Protein AF-A0A535BAY6-F1 (afdb_monomer_lite)

Structure (mmCIF, N/CA/C/O backbone):
data_AF-A0A535BAY6-F1
#
_entry.id   AF-A0A535BAY6-F1
#
loop_
_atom_site.group_PDB
_atom_site.id
_atom_site.type_symbol
_atom_site.label_atom_id
_atom_site.label_alt_id
_atom_site.label_comp_id
_atom_site.label_asym_id
_atom_site.label_entity_id
_atom_site.label_seq_id
_atom_site.pdbx_PDB_ins_code
_atom_site.Cartn_x
_atom_site.Cartn_y
_atom_site.Cartn_z
_atom_site.occupancy
_atom_site.B_iso_or_equiv
_atom_site.auth_seq_id
_atom_site.auth_comp_id
_atom_site.auth_asym_id
_atom_site.auth_atom_id
_atom_site.pdbx_PDB_model_num
ATOM 1 N N . MET A 1 1 ? -4.686 -43.561 23.322 1.00 40.28 1 MET A N 1
ATOM 2 C CA . MET A 1 1 ? -4.316 -43.585 21.892 1.00 40.28 1 MET A CA 1
ATOM 3 C C . MET A 1 1 ? -5.562 -43.324 21.062 1.00 40.28 1 MET A C 1
ATOM 5 O O . MET A 1 1 ? -6.449 -44.159 21.061 1.00 40.28 1 MET A O 1
ATOM 9 N N . CYS A 1 2 ? -5.645 -42.174 20.397 1.00 32.94 2 CYS A N 1
ATOM 10 C CA . CYS A 1 2 ? -6.259 -42.056 19.074 1.00 32.94 2 CYS A CA 1
ATOM 11 C C . CYS A 1 2 ? -5.659 -40.793 18.454 1.00 32.94 2 CYS A C 1
ATOM 13 O O . CYS A 1 2 ? -5.924 -39.676 18.892 1.00 32.94 2 CYS A O 1
ATOM 15 N N . ALA A 1 3 ? -4.700 -41.016 17.566 1.00 37.53 3 ALA A N 1
ATOM 16 C CA . ALA A 1 3 ? -3.857 -40.001 16.978 1.00 37.53 3 ALA A CA 1
ATOM 17 C C . ALA A 1 3 ? -4.491 -39.508 15.670 1.00 37.53 3 ALA A C 1
ATOM 19 O O . ALA A 1 3 ? -4.855 -40.303 14.812 1.00 37.53 3 ALA A O 1
ATOM 20 N N . SER A 1 4 ? -4.527 -38.186 15.518 1.00 46.25 4 SER A N 1
ATOM 21 C CA . SER A 1 4 ? -4.103 -37.524 14.283 1.00 46.25 4 SER A CA 1
ATOM 22 C C . SER A 1 4 ? -4.873 -37.826 12.991 1.00 46.25 4 SER A C 1
ATOM 24 O O . SER A 1 4 ? -4.420 -38.584 12.141 1.00 46.25 4 SER A O 1
ATOM 26 N N . THR A 1 5 ? -5.887 -37.011 12.709 1.00 45.53 5 THR A N 1
ATOM 27 C CA . THR A 1 5 ? -6.061 -36.484 11.343 1.00 45.53 5 THR A CA 1
ATOM 28 C C . THR A 1 5 ? -5.837 -34.981 11.359 1.00 45.53 5 THR A C 1
ATOM 30 O O . THR A 1 5 ? -6.765 -34.181 11.277 1.00 45.53 5 THR A O 1
ATOM 33 N N . CYS A 1 6 ? -4.562 -34.597 11.460 1.00 41.62 6 CYS A N 1
ATOM 34 C CA . CYS A 1 6 ? -4.105 -33.305 10.969 1.00 41.62 6 CYS A CA 1
ATOM 35 C C . CYS A 1 6 ? -4.294 -33.327 9.447 1.00 41.62 6 CYS A C 1
ATOM 37 O O . CYS A 1 6 ? -3.459 -33.845 8.703 1.00 41.62 6 CYS A O 1
ATOM 39 N N . ARG A 1 7 ? -5.451 -32.848 8.975 1.00 46.22 7 ARG A N 1
ATOM 40 C CA . ARG A 1 7 ? -5.643 -32.557 7.555 1.00 46.22 7 ARG A CA 1
ATOM 41 C C . ARG A 1 7 ? -4.656 -31.449 7.211 1.00 46.22 7 ARG A C 1
ATOM 43 O O . ARG A 1 7 ? -4.870 -30.298 7.577 1.00 46.22 7 ARG A O 1
ATOM 50 N N . ARG A 1 8 ? -3.567 -31.818 6.532 1.00 44.66 8 ARG A N 1
ATOM 51 C CA . ARG A 1 8 ? -2.676 -30.879 5.850 1.00 44.66 8 ARG A CA 1
ATOM 52 C C . ARG A 1 8 ? -3.548 -29.988 4.970 1.00 44.66 8 ARG A C 1
ATOM 54 O O . ARG A 1 8 ? -4.079 -30.450 3.964 1.00 44.66 8 ARG A O 1
ATOM 61 N N . ARG A 1 9 ? -3.754 -28.741 5.397 1.00 45.31 9 ARG A N 1
ATOM 62 C CA . ARG A 1 9 ? -4.383 -27.710 4.576 1.00 45.31 9 ARG A CA 1
ATOM 63 C C . ARG A 1 9 ? -3.434 -27.488 3.404 1.00 45.31 9 ARG A C 1
ATOM 65 O O . ARG A 1 9 ? -2.303 -27.053 3.601 1.00 45.31 9 ARG A O 1
ATOM 72 N N . THR A 1 10 ? -3.860 -27.878 2.212 1.00 47.12 10 THR A N 1
ATOM 73 C CA . THR A 1 10 ? -3.208 -27.515 0.953 1.00 47.12 10 THR A CA 1
ATOM 74 C C . THR A 1 10 ? -3.000 -25.997 0.955 1.00 47.12 10 THR A C 1
ATOM 76 O O . THR A 1 10 ? -3.927 -25.299 1.379 1.00 47.12 10 THR A O 1
ATOM 79 N N . PRO A 1 11 ? -1.842 -25.454 0.529 1.00 40.91 11 PRO A N 1
ATOM 80 C CA . PRO A 1 11 ? -1.712 -24.013 0.392 1.00 40.91 11 PRO A CA 1
ATOM 81 C C . PRO A 1 11 ? -2.731 -23.595 -0.662 1.00 40.91 11 PRO A C 1
ATOM 83 O O . PRO A 1 11 ? -2.616 -23.958 -1.834 1.00 40.91 11 PRO A O 1
ATOM 86 N N . SER A 1 12 ? -3.792 -22.915 -0.232 1.00 41.97 12 SER A N 1
ATOM 87 C CA . SER A 1 12 ? -4.697 -22.272 -1.164 1.00 41.97 12 SER A CA 1
ATOM 88 C C . SER A 1 12 ? -3.837 -21.327 -1.982 1.00 41.97 12 SER A C 1
ATOM 90 O O . SER A 1 12 ? -3.205 -20.423 -1.433 1.00 41.97 12 SER A O 1
ATOM 92 N N . LYS A 1 13 ? -3.780 -21.582 -3.291 1.00 37.62 13 LYS A N 1
ATOM 93 C CA . LYS A 1 13 ? -3.307 -20.618 -4.277 1.00 37.62 13 LYS A CA 1
ATOM 94 C C . LYS A 1 13 ? -3.879 -1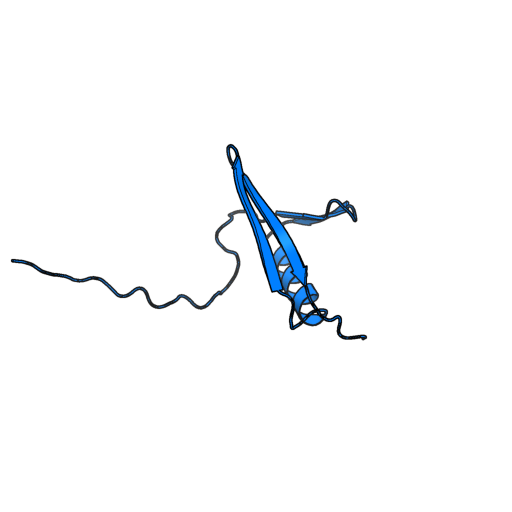9.248 -3.877 1.00 37.62 13 LYS A C 1
ATOM 96 O O . LYS A 1 13 ? -5.054 -19.173 -3.510 1.00 37.62 13 LYS A O 1
ATOM 101 N N . TRP A 1 14 ? -3.047 -18.212 -3.877 1.00 34.44 14 TRP A N 1
ATOM 102 C CA . TRP A 1 14 ? -3.438 -16.832 -3.590 1.00 34.44 14 TRP A CA 1
ATOM 103 C C . TRP A 1 14 ? -4.445 -16.354 -4.645 1.00 34.44 14 TRP A C 1
ATOM 105 O O . TRP A 1 14 ? -4.094 -15.647 -5.582 1.00 34.44 14 TRP A O 1
ATOM 115 N N . THR A 1 15 ? -5.688 -16.814 -4.562 1.00 40.84 15 THR A N 1
ATOM 116 C CA . THR A 1 15 ? -6.786 -16.317 -5.386 1.00 40.84 15 THR A CA 1
ATOM 117 C C . THR A 1 15 ? -7.558 -15.364 -4.520 1.00 40.84 15 THR A C 1
ATOM 119 O O . THR A 1 15 ? -8.286 -15.797 -3.636 1.00 40.84 15 THR A O 1
ATOM 122 N N . GLU A 1 16 ? -7.338 -14.095 -4.837 1.00 53.38 16 GLU A N 1
ATOM 123 C CA . GLU A 1 16 ? -8.260 -12.989 -4.653 1.00 53.38 16 GLU A CA 1
ATOM 124 C C . GLU A 1 16 ? -8.637 -12.656 -3.213 1.00 53.38 16 GLU A C 1
ATOM 126 O O . GLU A 1 16 ? -9.070 -13.469 -2.401 1.00 53.38 16 GLU A O 1
ATOM 131 N N . ARG A 1 17 ? -8.437 -11.373 -2.934 1.00 57.41 17 ARG A N 1
ATOM 132 C CA . ARG A 1 17 ? -8.637 -10.649 -1.687 1.00 57.41 17 ARG A CA 1
ATOM 133 C C . ARG A 1 17 ? -10.113 -10.700 -1.276 1.00 57.41 17 ARG A C 1
ATOM 135 O O . ARG A 1 17 ? -10.852 -9.738 -1.434 1.00 57.41 17 ARG A O 1
ATOM 142 N N . SER A 1 18 ? -10.522 -11.870 -0.806 1.00 53.75 18 SER A N 1
ATOM 143 C CA . SER A 1 18 ? -11.890 -12.264 -0.467 1.00 53.75 18 SER A CA 1
ATOM 144 C C . SER A 1 18 ? -12.182 -12.147 1.030 1.00 53.75 18 SER A C 1
ATOM 146 O O . SER A 1 18 ? -13.309 -12.384 1.451 1.00 53.75 18 SER A O 1
ATOM 148 N N . ASP A 1 19 ? -11.193 -11.739 1.829 1.00 65.50 19 ASP A N 1
ATOM 149 C CA . ASP A 1 19 ? -11.316 -11.656 3.288 1.00 65.50 19 ASP A CA 1
ATOM 150 C C . ASP A 1 19 ? -12.190 -10.479 3.764 1.00 65.50 19 ASP A C 1
ATOM 152 O O . ASP A 1 19 ? -12.645 -10.472 4.907 1.00 65.50 19 ASP A O 1
ATOM 156 N N . PHE A 1 20 ? -12.475 -9.500 2.896 1.00 79.12 20 PHE A N 1
ATOM 157 C CA . PHE A 1 20 ? -13.337 -8.358 3.210 1.00 79.12 20 PHE A CA 1
ATOM 158 C C . PHE A 1 20 ? -14.632 -8.399 2.398 1.00 79.12 20 PHE A C 1
ATOM 160 O O . PHE A 1 20 ? -14.598 -8.507 1.174 1.00 79.12 20 PHE A O 1
ATOM 167 N N . ALA A 1 21 ? -15.774 -8.241 3.077 1.00 88.19 21 ALA A N 1
ATOM 168 C CA . ALA A 1 21 ? -17.096 -8.226 2.443 1.00 88.19 21 ALA A CA 1
ATOM 169 C C . ALA A 1 21 ? -17.265 -7.073 1.434 1.00 88.19 21 ALA A C 1
ATOM 171 O O . ALA A 1 21 ? -17.935 -7.233 0.417 1.00 88.19 21 ALA A O 1
ATOM 172 N N . HIS A 1 22 ? -16.636 -5.925 1.703 1.00 91.44 22 HIS A N 1
ATOM 173 C CA . HIS A 1 22 ? -16.585 -4.783 0.796 1.00 91.44 22 HIS A CA 1
ATOM 174 C C . HIS A 1 22 ? -15.203 -4.116 0.897 1.00 91.44 22 HIS A C 1
ATOM 176 O O . HIS A 1 22 ? -14.976 -3.312 1.802 1.00 91.44 22 HIS A O 1
ATOM 182 N N . PRO A 1 23 ? -14.232 -4.510 0.054 1.00 93.62 23 PRO A N 1
ATOM 183 C CA . PRO A 1 23 ? -12.895 -3.942 0.114 1.00 93.62 23 PRO A CA 1
ATOM 184 C C . PRO A 1 23 ? -12.906 -2.515 -0.433 1.00 93.62 23 PRO A C 1
ATOM 186 O O . PRO A 1 23 ? -13.500 -2.250 -1.473 1.00 93.62 23 PRO A O 1
ATOM 189 N N . ARG A 1 24 ? -12.187 -1.625 0.245 1.00 94.38 24 ARG A N 1
ATOM 190 C CA . ARG A 1 24 ? -12.018 -0.227 -0.139 1.00 94.38 24 ARG A CA 1
ATOM 191 C C . ARG A 1 24 ? -10.555 0.158 0.023 1.00 94.38 24 ARG A C 1
ATOM 193 O O . ARG A 1 24 ? -9.943 -0.185 1.035 1.00 94.38 24 ARG A O 1
ATOM 200 N N . TYR A 1 25 ? -9.987 0.823 -0.975 1.00 95.12 25 TYR A N 1
ATOM 201 C CA . TYR A 1 25 ? -8.589 1.247 -0.964 1.00 95.12 25 TYR A CA 1
ATOM 202 C C . TYR A 1 25 ? -8.479 2.730 -1.297 1.00 95.12 25 TYR A C 1
ATOM 204 O O . TYR A 1 25 ? -8.926 3.164 -2.356 1.00 95.12 25 TYR A O 1
ATOM 212 N N . GLU A 1 26 ? -7.881 3.491 -0.385 1.00 97.06 26 GLU A N 1
ATOM 213 C CA . GLU A 1 26 ? -7.715 4.939 -0.502 1.00 97.06 26 GLU A CA 1
ATOM 214 C C . GLU A 1 26 ? -6.227 5.292 -0.554 1.00 97.06 26 GLU A C 1
ATOM 216 O O . GLU A 1 26 ? -5.442 4.853 0.292 1.00 97.06 26 GLU A O 1
ATOM 221 N N . ILE A 1 27 ? -5.834 6.104 -1.535 1.00 95.81 27 ILE A N 1
ATOM 222 C CA . ILE A 1 27 ? -4.465 6.605 -1.681 1.00 95.81 27 ILE A CA 1
ATOM 223 C C . ILE A 1 27 ? -4.456 8.074 -1.282 1.00 95.81 27 ILE A C 1
ATOM 225 O O . ILE A 1 27 ? -4.729 8.962 -2.083 1.00 95.81 27 ILE A O 1
ATOM 229 N N . ILE A 1 28 ? -4.099 8.343 -0.027 1.00 95.38 28 ILE A N 1
ATOM 230 C CA . ILE A 1 28 ? -4.183 9.692 0.555 1.00 95.38 28 ILE A CA 1
ATOM 231 C C . ILE A 1 28 ? -3.357 10.731 -0.221 1.00 95.38 28 ILE A C 1
ATOM 233 O O . ILE A 1 28 ? -3.776 11.876 -0.344 1.00 95.38 28 ILE A O 1
ATOM 237 N N . GLY A 1 29 ? -2.201 10.342 -0.770 1.00 94.38 29 GLY A N 1
ATOM 238 C CA . GLY A 1 29 ? -1.319 11.259 -1.501 1.00 94.38 29 GLY A CA 1
ATOM 239 C C . GLY A 1 29 ? -1.894 11.785 -2.823 1.00 94.38 29 GLY A C 1
ATOM 240 O O . GLY A 1 29 ? -1.520 12.877 -3.240 1.00 94.38 29 GLY A O 1
ATOM 241 N N . THR A 1 30 ? -2.791 11.036 -3.471 1.00 96.06 30 THR A N 1
ATOM 242 C CA . THR A 1 30 ? -3.437 11.428 -4.738 1.00 96.06 30 THR A CA 1
ATOM 243 C C . THR A 1 30 ? -4.922 11.746 -4.575 1.00 96.06 30 THR A C 1
ATOM 245 O O . THR A 1 30 ? -5.489 12.445 -5.409 1.00 96.06 30 THR A O 1
ATOM 248 N N . GLY A 1 31 ? -5.548 11.273 -3.494 1.00 96.94 31 GLY A N 1
ATOM 249 C CA . GLY A 1 31 ? -6.991 11.347 -3.278 1.00 96.94 31 GLY A CA 1
ATOM 250 C C . GLY A 1 31 ? -7.782 10.254 -4.004 1.00 96.94 31 GLY A C 1
ATOM 251 O O . GLY A 1 31 ? -9.010 10.284 -3.965 1.00 96.94 31 GLY A O 1
ATOM 252 N N . ASP A 1 32 ? -7.111 9.296 -4.652 1.00 97.69 32 ASP A N 1
ATOM 253 C CA . ASP A 1 32 ? -7.786 8.216 -5.370 1.00 97.69 32 ASP A CA 1
ATOM 254 C C . ASP A 1 32 ? -8.487 7.255 -4.411 1.00 97.69 32 ASP A C 1
ATOM 256 O O . ASP A 1 32 ? -7.966 6.888 -3.350 1.00 97.69 32 ASP A O 1
ATOM 260 N N . VAL A 1 33 ? -9.659 6.797 -4.839 1.00 98.00 33 VAL A N 1
ATOM 261 C CA . VAL A 1 33 ? -10.502 5.850 -4.119 1.00 98.00 33 VAL A CA 1
ATOM 262 C C . VAL A 1 33 ? -10.886 4.725 -5.072 1.00 98.00 33 VAL A C 1
ATOM 264 O O . VAL A 1 33 ? -11.413 4.985 -6.149 1.00 98.00 33 VAL A O 1
ATOM 267 N N . TYR A 1 34 ? -10.660 3.486 -4.643 1.00 97.00 34 TYR A N 1
ATOM 268 C CA . TYR A 1 34 ? -11.116 2.273 -5.321 1.00 97.00 34 TYR A CA 1
ATOM 269 C C . TYR A 1 34 ? -12.085 1.544 -4.394 1.00 97.00 34 TYR A C 1
ATOM 271 O O . TYR A 1 34 ? -11.690 1.133 -3.295 1.00 97.00 34 TYR A O 1
ATOM 279 N N . ASP A 1 35 ? -13.340 1.409 -4.814 1.00 96.62 35 ASP A N 1
ATOM 280 C CA . ASP A 1 35 ? -14.444 0.984 -3.955 1.00 96.62 35 ASP A CA 1
ATOM 281 C C . ASP A 1 35 ? -15.096 -0.298 -4.476 1.00 96.62 35 ASP A C 1
ATOM 283 O O . ASP A 1 35 ? -15.613 -0.378 -5.590 1.00 96.62 35 ASP A O 1
ATOM 287 N N . GLY A 1 36 ? -15.061 -1.342 -3.656 1.00 94.31 36 GLY A N 1
ATOM 288 C CA . GLY A 1 36 ? -15.530 -2.665 -4.027 1.00 94.31 36 GLY A CA 1
ATOM 289 C C . GLY A 1 36 ? -14.477 -3.528 -4.722 1.00 94.31 36 GLY A C 1
ATOM 290 O O . GLY A 1 36 ? -13.388 -3.109 -5.120 1.00 94.31 36 GLY A O 1
ATOM 291 N N . ARG A 1 37 ? -14.807 -4.815 -4.827 1.00 92.19 37 ARG A N 1
ATOM 292 C CA . ARG A 1 37 ? -13.867 -5.873 -5.210 1.00 92.19 37 ARG A CA 1
ATOM 293 C C . ARG A 1 37 ? -13.177 -5.608 -6.546 1.00 92.19 37 ARG A C 1
ATOM 295 O O . ARG A 1 37 ? -11.948 -5.632 -6.594 1.00 92.19 37 ARG A O 1
ATOM 302 N N . ASP A 1 38 ? -13.959 -5.339 -7.584 1.00 93.19 38 ASP A N 1
ATOM 303 C CA . ASP A 1 38 ? -13.468 -5.239 -8.959 1.00 93.19 38 ASP A CA 1
ATOM 304 C C . ASP A 1 38 ? -12.497 -4.066 -9.133 1.00 93.19 38 ASP A C 1
ATOM 306 O O . ASP A 1 38 ? -11.453 -4.206 -9.774 1.00 93.19 38 ASP A O 1
ATOM 310 N N . GLU A 1 39 ? -12.793 -2.917 -8.520 1.00 95.38 39 GLU A N 1
ATOM 311 C CA . GLU A 1 39 ? -11.933 -1.736 -8.603 1.00 95.38 39 GLU A CA 1
ATOM 312 C C . GLU A 1 39 ? -10.618 -1.942 -7.863 1.00 95.38 39 GLU A C 1
ATOM 314 O O . GLU A 1 39 ? -9.545 -1.671 -8.411 1.00 95.38 39 GLU A O 1
ATOM 319 N N . VAL A 1 40 ? -10.680 -2.484 -6.642 1.00 94.50 40 VAL A N 1
ATOM 320 C CA . VAL A 1 40 ? -9.474 -2.764 -5.863 1.00 94.50 40 VAL A CA 1
ATOM 321 C C . VAL A 1 40 ? -8.658 -3.862 -6.563 1.00 94.50 40 VAL A C 1
ATOM 323 O O . VAL A 1 40 ? -7.430 -3.811 -6.586 1.00 94.50 40 VAL A O 1
ATOM 326 N N . GLU A 1 41 ? -9.270 -4.903 -7.132 1.00 92.50 41 GLU A N 1
ATOM 327 C CA . GLU A 1 41 ? -8.542 -5.947 -7.879 1.00 92.50 41 GLU A CA 1
ATOM 328 C C . GLU A 1 41 ? -7.871 -5.384 -9.129 1.00 92.50 41 GLU A C 1
ATOM 330 O O . GLU A 1 41 ? -6.685 -5.653 -9.352 1.00 92.50 41 GLU A O 1
ATOM 335 N N . ARG A 1 42 ? -8.578 -4.539 -9.886 1.00 94.38 42 ARG A N 1
ATOM 336 C CA . ARG A 1 42 ? -8.024 -3.831 -11.041 1.00 94.38 42 ARG A CA 1
ATOM 337 C C . ARG A 1 42 ? -6.815 -2.985 -10.653 1.00 94.38 42 ARG A C 1
ATOM 339 O O . ARG A 1 42 ? -5.764 -3.177 -11.261 1.00 94.38 42 ARG A O 1
ATOM 346 N N . TYR A 1 43 ? -6.930 -2.149 -9.618 1.00 93.88 43 TYR A N 1
ATOM 347 C CA . TYR A 1 43 ? -5.820 -1.326 -9.123 1.00 93.88 43 TYR A CA 1
ATOM 348 C C . TYR A 1 43 ? -4.587 -2.182 -8.824 1.00 93.88 43 TYR A C 1
ATOM 350 O O . TYR A 1 43 ? -3.478 -1.887 -9.272 1.00 93.88 43 TYR A O 1
ATOM 358 N N . TYR A 1 44 ? -4.778 -3.299 -8.114 1.00 92.44 44 TYR A N 1
ATOM 359 C CA . TYR A 1 44 ? -3.651 -4.156 -7.784 1.00 92.44 44 TYR A CA 1
ATOM 360 C C . TYR A 1 44 ? -3.038 -4.788 -9.032 1.00 92.44 44 TYR A C 1
ATOM 362 O O . TYR A 1 44 ? -1.820 -4.769 -9.173 1.00 92.44 44 TYR A O 1
ATOM 370 N N . ARG A 1 45 ? -3.850 -5.320 -9.947 1.00 93.44 45 ARG A N 1
ATOM 371 C CA . ARG A 1 45 ? -3.360 -5.920 -11.192 1.00 93.44 45 ARG A CA 1
ATOM 372 C C . ARG A 1 45 ? -2.558 -4.919 -12.020 1.00 93.44 45 ARG A C 1
ATOM 374 O O . ARG A 1 45 ? -1.454 -5.247 -12.441 1.00 93.44 45 ARG A O 1
ATOM 381 N N . GLU A 1 46 ? -3.087 -3.718 -12.226 1.00 93.44 46 GLU A N 1
ATOM 382 C CA . GLU A 1 46 ? -2.439 -2.665 -13.015 1.00 93.44 46 GLU A CA 1
ATOM 383 C C . GLU A 1 46 ? -1.111 -2.231 -12.391 1.00 93.44 46 GLU A C 1
ATOM 385 O O . GLU A 1 46 ? -0.101 -2.162 -13.095 1.00 93.44 46 GLU A O 1
ATOM 390 N N . SER A 1 47 ? -1.056 -2.070 -11.064 1.00 91.00 47 SER A N 1
ATOM 391 C CA . SER A 1 47 ? 0.199 -1.724 -10.389 1.00 91.00 47 SER A CA 1
ATOM 392 C C . SER A 1 47 ? 1.283 -2.794 -10.591 1.00 91.00 47 SER A C 1
ATOM 394 O O . SER A 1 47 ? 2.448 -2.452 -10.772 1.00 91.00 47 SER A O 1
ATOM 396 N N . ARG A 1 48 ? 0.917 -4.088 -10.631 1.00 93.25 48 ARG A N 1
ATOM 397 C CA . ARG A 1 48 ? 1.870 -5.197 -10.865 1.00 93.25 48 ARG A CA 1
ATOM 398 C C . ARG A 1 48 ? 2.286 -5.321 -12.328 1.00 93.25 48 ARG A C 1
ATOM 400 O O . ARG A 1 48 ? 3.324 -5.91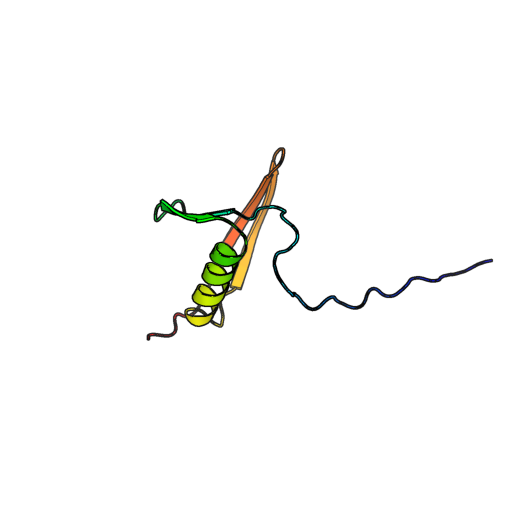0 -12.605 1.00 93.25 48 ARG A O 1
ATOM 407 N N . VAL A 1 49 ? 1.509 -4.783 -13.269 1.00 94.44 49 VAL A N 1
ATOM 408 C CA . VAL A 1 49 ? 1.947 -4.677 -14.669 1.00 94.44 49 VAL A CA 1
ATOM 409 C C . VAL A 1 49 ? 3.050 -3.625 -14.787 1.00 94.44 49 VAL A C 1
ATOM 411 O O . VAL A 1 49 ? 4.087 -3.903 -15.393 1.00 94.44 49 VAL A O 1
ATOM 414 N N . ALA A 1 50 ? 2.844 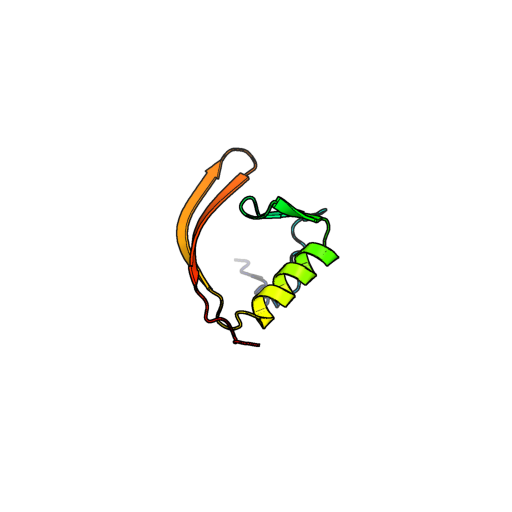-2.457 -14.171 1.00 93.56 50 ALA A N 1
ATOM 415 C CA . ALA A 1 50 ? 3.807 -1.356 -14.173 1.00 93.56 50 ALA A CA 1
ATOM 416 C C . ALA A 1 50 ? 5.088 -1.686 -13.381 1.00 93.56 50 ALA A C 1
ATOM 418 O O . ALA A 1 50 ? 6.191 -1.372 -13.828 1.00 93.56 50 ALA A O 1
ATOM 419 N N . PHE A 1 51 ? 4.948 -2.370 -12.241 1.00 95.75 51 PHE A N 1
ATOM 420 C CA . PHE A 1 51 ? 6.037 -2.772 -11.346 1.00 95.75 51 PHE A CA 1
ATOM 421 C C . PHE A 1 51 ? 5.992 -4.295 -11.099 1.00 95.75 51 PHE A C 1
ATOM 423 O O . PHE A 1 51 ? 5.474 -4.756 -10.079 1.00 95.75 51 PHE A O 1
ATOM 430 N N . PRO A 1 52 ? 6.500 -5.120 -12.026 1.00 94.69 52 PRO A N 1
ATOM 431 C CA . PRO A 1 52 ? 6.416 -6.585 -11.938 1.00 94.69 52 PRO A CA 1
ATOM 432 C C . PRO A 1 52 ? 7.228 -7.189 -10.783 1.00 94.69 52 PRO A C 1
ATOM 434 O O . PRO A 1 52 ? 6.929 -8.292 -10.333 1.00 94.69 52 PRO A O 1
ATOM 437 N N . ASP A 1 53 ? 8.259 -6.488 -10.318 1.00 94.75 53 ASP A N 1
ATOM 438 C CA . ASP A 1 53 ? 9.128 -6.849 -9.196 1.00 94.75 53 ASP A CA 1
ATOM 439 C C . ASP A 1 53 ? 8.745 -6.103 -7.903 1.00 94.75 53 ASP A C 1
ATOM 441 O O . ASP A 1 53 ? 9.539 -6.056 -6.957 1.00 94.75 53 ASP A O 1
ATOM 445 N N . GLN A 1 54 ? 7.536 -5.520 -7.854 1.00 96.19 54 GLN A N 1
ATOM 446 C CA . GLN A 1 54 ? 7.053 -4.783 -6.691 1.00 96.19 54 GLN A CA 1
ATOM 447 C C . GLN A 1 54 ? 7.066 -5.667 -5.436 1.00 96.19 54 GLN A C 1
ATOM 449 O O . GLN A 1 54 ? 6.447 -6.735 -5.401 1.00 96.19 54 GLN A O 1
ATOM 454 N N . ARG A 1 55 ? 7.713 -5.184 -4.372 1.00 95.94 55 ARG A N 1
ATOM 455 C CA . ARG A 1 55 ? 7.797 -5.848 -3.066 1.00 95.94 55 ARG A CA 1
ATOM 456 C C . ARG A 1 55 ? 7.719 -4.848 -1.914 1.00 95.94 55 ARG A C 1
ATOM 458 O O . ARG A 1 55 ? 8.017 -3.668 -2.085 1.00 95.94 55 ARG A O 1
ATOM 465 N N . ASN A 1 56 ? 7.376 -5.362 -0.735 1.00 97.19 56 ASN A N 1
ATOM 466 C CA . ASN A 1 56 ? 7.325 -4.593 0.505 1.00 97.19 56 ASN A CA 1
ATOM 467 C C . ASN A 1 56 ? 8.368 -5.137 1.486 1.00 97.19 56 ASN A C 1
ATOM 469 O O . ASN A 1 56 ? 8.365 -6.335 1.774 1.00 97.19 56 ASN A O 1
ATOM 473 N N . GLU A 1 57 ? 9.212 -4.268 2.033 1.00 97.75 57 GLU A N 1
ATOM 474 C CA . GLU A 1 57 ? 10.122 -4.599 3.136 1.00 97.75 57 GLU A CA 1
ATOM 475 C C . GLU A 1 57 ? 9.589 -3.968 4.427 1.00 97.75 57 GLU A C 1
ATOM 477 O O . GLU A 1 57 ? 9.470 -2.748 4.530 1.00 97.75 57 GLU A O 1
ATOM 482 N N . LEU A 1 58 ? 9.197 -4.806 5.392 1.00 97.75 58 LEU A N 1
ATOM 483 C CA . LEU A 1 58 ? 8.502 -4.373 6.605 1.00 97.75 58 LEU A CA 1
ATOM 484 C C . LEU A 1 58 ? 9.412 -3.530 7.511 1.00 97.75 58 LEU A C 1
ATOM 486 O O . LEU A 1 58 ? 10.503 -3.964 7.868 1.00 97.75 58 LEU A O 1
ATOM 490 N N . ILE A 1 59 ? 8.912 -2.372 7.941 1.00 98.25 59 ILE A N 1
ATOM 491 C CA . ILE A 1 59 ? 9.538 -1.513 8.955 1.00 98.25 59 ILE A CA 1
ATOM 492 C C . ILE A 1 59 ? 8.859 -1.741 10.309 1.00 98.25 59 ILE A C 1
ATOM 494 O O . ILE A 1 59 ? 9.528 -1.991 11.309 1.00 98.25 59 ILE A O 1
ATOM 498 N N . SER A 1 60 ? 7.524 -1.682 10.349 1.00 98.00 60 SER A N 1
ATOM 499 C CA . SER A 1 60 ? 6.743 -1.850 11.577 1.00 98.00 60 SER A CA 1
ATOM 500 C C . SER A 1 60 ? 5.348 -2.393 11.288 1.00 98.00 60 SER A C 1
ATOM 502 O O . SER A 1 60 ? 4.723 -2.055 10.283 1.00 98.00 60 SER A O 1
ATOM 504 N N . LEU A 1 61 ? 4.842 -3.226 12.195 1.00 97.75 61 LEU A N 1
ATOM 505 C CA . LEU A 1 61 ? 3.480 -3.746 12.168 1.00 97.75 61 LEU A CA 1
ATOM 506 C C . LEU A 1 61 ? 2.875 -3.603 13.561 1.00 97.75 61 LEU A C 1
ATOM 508 O O . LEU A 1 61 ? 3.430 -4.104 14.538 1.00 97.75 61 LEU A O 1
ATOM 512 N N . ARG A 1 62 ? 1.730 -2.928 13.654 1.00 97.44 62 ARG A N 1
ATOM 513 C CA . ARG A 1 62 ? 1.003 -2.744 14.915 1.00 97.44 62 ARG A CA 1
ATOM 514 C C . ARG A 1 62 ? -0.496 -2.870 14.705 1.00 97.44 62 ARG A 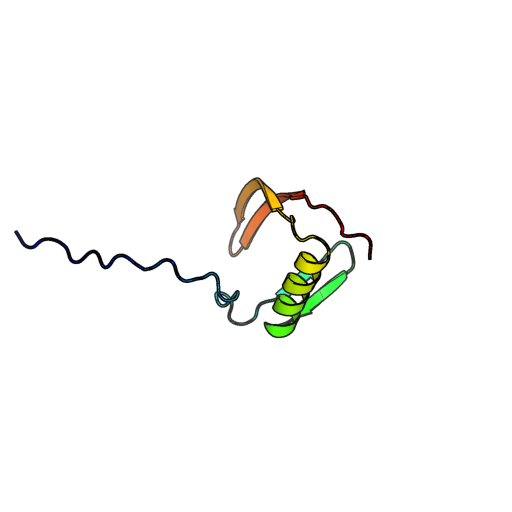C 1
ATOM 516 O O . ARG A 1 62 ? -1.013 -2.513 13.652 1.00 97.44 62 ARG A O 1
ATOM 523 N N . HIS A 1 63 ? -1.190 -3.345 15.726 1.00 97.12 63 HIS A N 1
ATOM 524 C CA . HIS A 1 63 ? -2.647 -3.308 15.778 1.00 97.12 63 HIS A CA 1
ATOM 525 C C . HIS A 1 63 ? -3.105 -2.052 16.532 1.00 97.12 63 HIS A C 1
ATOM 527 O O . HIS A 1 63 ? -2.402 -1.562 17.418 1.00 97.12 63 HIS A O 1
ATOM 533 N N . ALA A 1 64 ? -4.277 -1.530 16.190 1.00 95.69 64 ALA A N 1
ATOM 534 C CA . ALA A 1 64 ? -4.896 -0.392 16.857 1.00 95.69 64 ALA A CA 1
ATOM 535 C C . ALA A 1 64 ? -6.418 -0.497 16.727 1.00 95.69 64 ALA A C 1
ATOM 537 O O . ALA A 1 64 ? -6.940 -0.329 15.635 1.00 95.69 64 ALA A O 1
ATOM 538 N N . GLY A 1 65 ? -7.129 -0.769 17.826 1.00 96.00 65 GLY A N 1
ATOM 539 C CA . GLY A 1 65 ? -8.585 -0.939 17.787 1.00 96.00 65 GLY A CA 1
ATOM 540 C C . GLY A 1 65 ? -9.015 -2.010 16.779 1.00 96.00 65 GLY A C 1
ATOM 541 O O . GLY A 1 65 ? -8.632 -3.172 16.905 1.00 96.00 65 GLY A O 1
ATOM 542 N N . ASP A 1 66 ? -9.787 -1.590 15.782 1.00 93.88 66 ASP A N 1
ATOM 543 C CA . ASP A 1 66 ? -10.280 -2.368 14.641 1.00 93.88 66 ASP A CA 1
ATOM 544 C C . ASP A 1 66 ? -9.354 -2.324 13.407 1.00 93.88 66 ASP A C 1
ATOM 546 O O . ASP A 1 66 ? -9.703 -2.839 12.345 1.00 93.88 66 ASP A O 1
ATOM 550 N N . ALA A 1 67 ? -8.156 -1.754 13.542 1.00 93.75 67 ALA A N 1
ATOM 551 C CA . ALA A 1 67 ? -7.198 -1.564 12.463 1.00 93.75 67 ALA A CA 1
ATOM 552 C C . ALA A 1 67 ? -5.879 -2.324 12.674 1.00 93.75 67 ALA A C 1
ATOM 554 O O . ALA A 1 67 ? -5.395 -2.543 13.790 1.00 93.75 67 ALA A O 1
ATOM 555 N N . VAL A 1 68 ? -5.240 -2.656 11.553 1.00 95.56 68 VAL A N 1
ATOM 556 C CA . VAL A 1 68 ? -3.829 -3.048 11.482 1.00 95.56 68 VAL A CA 1
ATOM 557 C C . VAL A 1 68 ? -3.098 -1.982 10.682 1.00 95.56 68 VAL A C 1
ATOM 559 O O . VAL A 1 68 ? -3.503 -1.645 9.573 1.00 95.56 68 VAL A O 1
ATOM 562 N N . ILE A 1 69 ? -2.012 -1.460 11.242 1.00 96.94 69 ILE A N 1
ATOM 563 C CA . ILE A 1 69 ? -1.181 -0.443 10.607 1.00 96.94 69 ILE A CA 1
ATOM 564 C C . ILE A 1 69 ? 0.157 -1.079 10.249 1.00 96.94 69 ILE A C 1
ATOM 566 O O . ILE A 1 69 ? 0.839 -1.646 11.109 1.00 96.94 69 ILE A O 1
ATOM 570 N N . VAL A 1 70 ? 0.525 -0.964 8.975 1.00 97.69 70 VAL A N 1
ATOM 571 C CA . VAL A 1 70 ? 1.760 -1.516 8.418 1.00 97.69 70 VAL A CA 1
ATOM 572 C C . VAL A 1 70 ? 2.576 -0.383 7.818 1.00 97.69 70 VAL A C 1
ATOM 574 O O . VAL A 1 70 ? 2.085 0.368 6.980 1.00 97.69 70 VAL A O 1
ATOM 577 N N . GLU A 1 71 ? 3.827 -0.286 8.240 1.00 98.31 71 GLU A N 1
ATOM 578 C CA . GLU A 1 71 ? 4.826 0.620 7.690 1.00 98.31 71 GLU A CA 1
ATOM 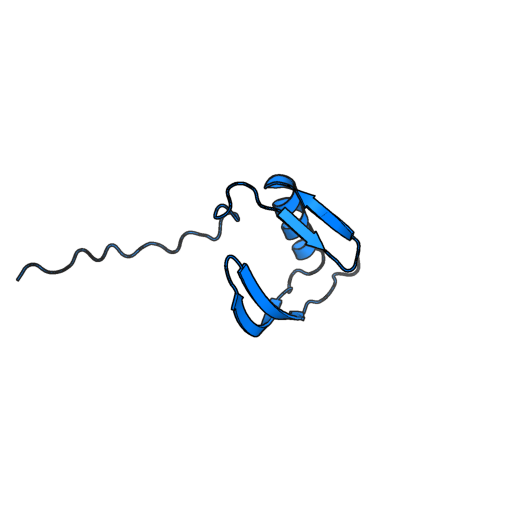579 C C . GLU A 1 71 ? 5.894 -0.213 6.983 1.00 98.31 71 GLU A C 1
ATOM 581 O O . GLU A 1 71 ? 6.372 -1.211 7.529 1.00 98.31 71 GLU A O 1
ATOM 586 N N . PHE A 1 72 ? 6.244 0.153 5.754 1.00 98.19 72 PHE A N 1
ATOM 587 C CA . PHE A 1 72 ? 7.161 -0.618 4.922 1.00 98.19 72 PHE A CA 1
ATOM 588 C C . PHE A 1 72 ? 7.822 0.258 3.858 1.00 98.19 72 PHE A C 1
ATOM 590 O O . PHE A 1 72 ? 7.262 1.268 3.431 1.00 98.19 72 PHE A O 1
ATOM 597 N N . TRP A 1 73 ? 8.983 -0.178 3.374 1.00 98.31 73 TRP A N 1
ATOM 598 C CA . TRP A 1 73 ? 9.543 0.315 2.122 1.00 98.31 73 TRP A CA 1
ATOM 599 C C . TRP A 1 73 ? 8.836 -0.361 0.955 1.00 98.31 73 TRP A C 1
ATOM 601 O O . TRP A 1 73 ? 8.829 -1.591 0.856 1.00 98.31 73 TRP A O 1
ATOM 611 N N . LEU A 1 74 ? 8.239 0.441 0.074 1.00 96.38 74 LEU A N 1
ATOM 612 C CA . LEU A 1 74 ? 7.676 -0.029 -1.187 1.00 96.38 74 LEU A CA 1
ATOM 613 C C . LEU A 1 74 ? 8.740 0.085 -2.277 1.00 96.38 74 LEU A C 1
ATOM 615 O O . LEU A 1 74 ? 9.186 1.182 -2.603 1.00 96.38 74 LEU A O 1
ATOM 619 N N . LEU A 1 75 ? 9.148 -1.051 -2.829 1.00 96.81 75 LEU A N 1
ATOM 620 C CA . LEU A 1 75 ? 10.250 -1.148 -3.781 1.00 96.81 75 LEU A CA 1
ATOM 621 C C . LEU A 1 75 ? 9.739 -1.758 -5.081 1.00 96.81 75 LEU A C 1
ATOM 623 O O . LEU A 1 75 ? 8.928 -2.680 -5.048 1.00 96.81 75 LEU A O 1
ATOM 627 N N . GLY A 1 76 ? 10.242 -1.286 -6.215 1.00 95.69 76 GLY A N 1
ATOM 628 C CA . GLY A 1 76 ? 9.929 -1.849 -7.524 1.00 95.69 76 GLY A CA 1
ATOM 629 C C . GLY A 1 76 ? 10.605 -1.071 -8.646 1.00 95.69 76 GLY A C 1
ATOM 630 O O . GLY A 1 76 ? 10.935 0.105 -8.491 1.00 95.69 76 GLY A O 1
ATOM 631 N N . THR A 1 77 ? 10.790 -1.733 -9.780 1.00 96.62 77 THR A N 1
ATOM 632 C CA . THR A 1 77 ? 11.343 -1.158 -11.002 1.00 96.62 77 THR A CA 1
ATOM 633 C C . THR A 1 77 ? 10.205 -0.892 -11.972 1.00 96.62 77 THR A C 1
ATOM 635 O O . THR A 1 77 ? 9.526 -1.818 -12.419 1.00 96.62 77 THR A O 1
ATOM 638 N N . HIS A 1 78 ? 9.991 0.378 -12.315 1.00 94.75 78 HIS A N 1
ATOM 639 C CA . HIS A 1 78 ? 8.988 0.716 -13.315 1.00 94.75 78 HIS A CA 1
ATOM 640 C C . HIS A 1 78 ? 9.427 0.168 -14.671 1.00 94.75 78 HIS A C 1
ATOM 642 O O . HIS A 1 78 ? 10.526 0.467 -15.148 1.00 94.75 78 HIS A O 1
ATOM 648 N N . ARG A 1 79 ? 8.559 -0.598 -15.326 1.00 87.69 79 ARG A N 1
ATOM 649 C CA . ARG A 1 79 ? 8.704 -0.840 -16.757 1.00 87.69 79 ARG A CA 1
ATOM 650 C C . ARG A 1 79 ? 8.348 0.464 -17.453 1.00 87.69 79 ARG A C 1
ATOM 652 O O . ARG A 1 79 ? 7.177 0.816 -17.517 1.00 87.69 79 ARG A O 1
ATOM 659 N N . ALA A 1 80 ? 9.357 1.210 -17.909 1.00 65.38 80 ALA A N 1
ATOM 660 C CA . ALA A 1 80 ? 9.119 2.307 -18.841 1.00 65.38 80 ALA A CA 1
ATOM 661 C C . ALA A 1 80 ? 8.230 1.767 -19.973 1.00 65.38 80 ALA A C 1
ATOM 663 O O . ALA A 1 80 ? 8.560 0.732 -20.558 1.00 65.38 80 ALA A O 1
ATOM 664 N N . GLY A 1 81 ? 7.064 2.392 -20.142 1.00 58.12 81 GLY A N 1
ATOM 665 C CA . GLY A 1 81 ? 6.081 2.013 -21.155 1.00 58.12 81 GLY A CA 1
ATOM 666 C C . GLY A 1 81 ? 6.607 2.221 -22.563 1.00 58.12 81 GLY A C 1
ATOM 667 O O . GLY A 1 81 ? 7.458 3.122 -22.743 1.00 58.12 81 GL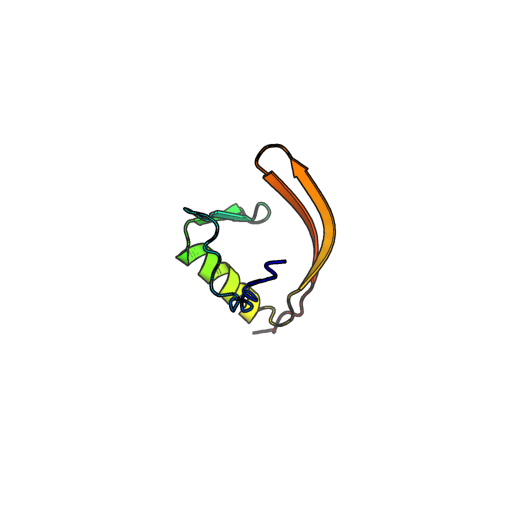Y A O 1
#

Sequence (81 aa):
MCASTCRRRTPSKWTERSDFAHPRYEIIGTGDVYDGRDEVERYYRESRVAFPDQRNELISLRHAGDAVIVEFWLLGTHRAG

Foldseek 3Di:
DDDDPPPPDDPPDPPAPPVDPKDWDADVVVRDIQTGRVRVVVVVVVVCVQFVPWDWAWDDWDDDDVDIDTDTDTDGDGPPD

pLDDT: mean 82.42, std 21.9, range [32.94, 98.31]

Radius of gyration: 17.57 Å; chains: 1; bounding box: 28×55×43 Å

Secondary structure (DSSP, 8-state):
------------------SSSS-EEEETTTTEEEESHHHHHHHHHHHHHH-TT-EEEEEEEEEETTEEEEEEEEE------